Protein AF-C0E9U8-F1 (afdb_monomer_lite)

Sequence (43 aa):
NCHKLSSFSQTRSLIDEFIWFYNNERIQLKTKL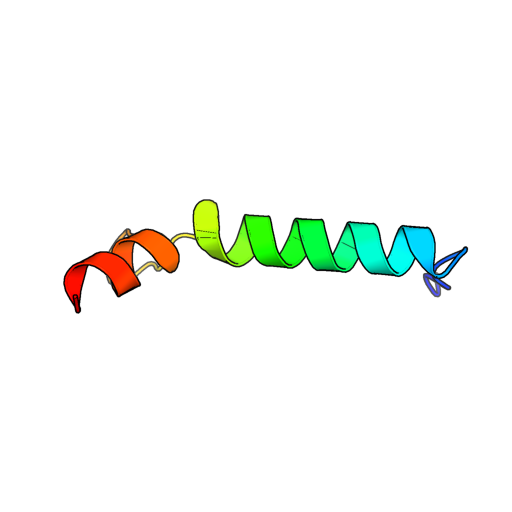TPLQKRRQLA

Structure (mmCIF, N/CA/C/O backbone):
data_AF-C0E9U8-F1
#
_entry.id   AF-C0E9U8-F1
#
loop_
_atom_site.group_PDB
_atom_site.id
_atom_site.type_symbol
_atom_site.label_atom_id
_atom_site.label_alt_id
_atom_site.label_comp_id
_atom_site.label_asym_id
_atom_site.label_entity_id
_atom_site.label_seq_id
_atom_site.pdbx_PDB_ins_code
_atom_site.Cartn_x
_atom_site.Cartn_y
_atom_site.Cartn_z
_atom_site.occupancy
_atom_site.B_iso_or_equiv
_atom_site.auth_seq_id
_atom_site.auth_comp_id
_atom_site.auth_asym_id
_atom_site.auth_atom_id
_atom_site.pdbx_PDB_model_num
ATOM 1 N N . ASN A 1 1 ? 16.285 -17.541 -12.089 1.00 48.50 1 ASN A N 1
ATOM 2 C CA . ASN A 1 1 ? 15.644 -16.457 -12.862 1.00 48.50 1 ASN A CA 1
ATOM 3 C C . ASN A 1 1 ? 15.862 -15.131 -12.164 1.00 48.50 1 ASN A C 1
ATOM 5 O O . ASN A 1 1 ? 15.157 -14.808 -11.221 1.00 48.50 1 ASN A O 1
ATOM 9 N N . CYS A 1 2 ? 16.911 -14.411 -12.563 1.00 52.97 2 CYS A N 1
ATOM 10 C CA . CYS A 1 2 ? 17.185 -13.072 -12.057 1.00 52.97 2 CYS A CA 1
ATOM 11 C C . CYS A 1 2 ? 16.234 -12.107 -12.774 1.00 52.97 2 CYS A C 1
ATOM 13 O O . CYS A 1 2 ? 16.371 -11.906 -13.981 1.00 52.97 2 CYS A O 1
ATOM 15 N N . HIS A 1 3 ? 15.245 -11.565 -12.063 1.00 59.19 3 HIS A N 1
ATOM 16 C CA . HIS A 1 3 ? 14.358 -10.526 -12.585 1.00 59.19 3 HIS A CA 1
ATOM 17 C C . HIS A 1 3 ? 15.144 -9.213 -12.692 1.00 59.19 3 HIS A C 1
ATOM 19 O O . HIS A 1 3 ? 15.001 -8.317 -11.864 1.00 59.19 3 HIS A O 1
ATOM 25 N N . LYS A 1 4 ? 16.023 -9.100 -13.696 1.00 63.03 4 LYS A N 1
ATOM 26 C CA . LYS A 1 4 ? 16.525 -7.789 -14.114 1.00 63.03 4 LYS A CA 1
ATOM 27 C C . LYS A 1 4 ? 15.316 -7.020 -14.627 1.00 63.03 4 LYS A C 1
ATOM 29 O O . LYS A 1 4 ? 14.774 -7.355 -15.675 1.00 63.03 4 LYS A O 1
ATOM 34 N N . LEU A 1 5 ? 14.871 -6.045 -13.843 1.00 65.25 5 LEU A N 1
ATOM 35 C CA . LEU A 1 5 ? 13.797 -5.141 -14.221 1.00 65.25 5 LEU A CA 1
ATOM 36 C C . LEU A 1 5 ? 14.211 -4.451 -15.522 1.00 65.25 5 LEU A C 1
ATOM 38 O O . LEU A 1 5 ? 15.236 -3.773 -15.580 1.00 65.25 5 LEU A O 1
ATOM 42 N N . SER A 1 6 ? 13.470 -4.735 -16.587 1.00 71.62 6 SER A N 1
ATOM 43 C CA . SER A 1 6 ? 13.887 -4.490 -17.970 1.00 71.62 6 SER A CA 1
ATOM 44 C C . SER A 1 6 ? 13.972 -2.999 -18.331 1.00 71.62 6 SER A C 1
ATOM 46 O O . SER A 1 6 ? 14.642 -2.654 -19.301 1.00 71.62 6 SER A O 1
ATOM 48 N N . SER A 1 7 ? 13.368 -2.102 -17.538 1.00 83.31 7 SER A N 1
ATOM 49 C CA . SER A 1 7 ? 13.553 -0.648 -17.630 1.00 83.31 7 SER A CA 1
ATOM 50 C C . SER A 1 7 ? 13.242 0.073 -16.309 1.00 83.31 7 SER A C 1
ATOM 52 O O . SER A 1 7 ? 12.489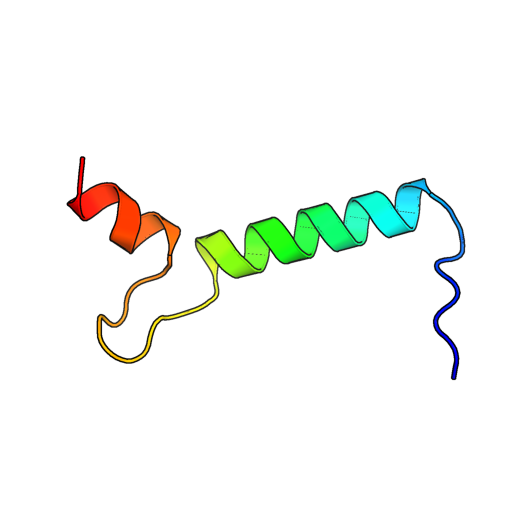 -0.428 -15.473 1.00 83.31 7 SER A O 1
ATOM 54 N N . PHE A 1 8 ? 13.765 1.295 -16.137 1.00 86.44 8 PHE A N 1
ATOM 55 C CA . PHE A 1 8 ? 13.446 2.156 -14.986 1.00 86.44 8 PHE A CA 1
ATOM 56 C C . PHE A 1 8 ? 11.935 2.393 -14.832 1.00 86.44 8 PHE A C 1
ATOM 58 O O . PHE A 1 8 ? 11.415 2.363 -13.719 1.00 86.44 8 PHE A O 1
ATOM 65 N N . SER A 1 9 ? 11.220 2.573 -15.948 1.00 88.88 9 SER A N 1
ATOM 66 C CA . SER A 1 9 ? 9.764 2.750 -15.933 1.00 88.88 9 SER A CA 1
ATOM 67 C C . SER A 1 9 ? 9.053 1.535 -15.345 1.00 88.88 9 SER A C 1
ATOM 69 O O . SER A 1 9 ? 8.137 1.699 -14.550 1.00 88.88 9 SER A O 1
ATOM 71 N N . GLN A 1 10 ? 9.481 0.323 -15.701 1.00 88.88 10 GLN A N 1
ATOM 72 C CA . GLN A 1 10 ? 8.874 -0.900 -15.173 1.00 88.88 10 GLN A CA 1
ATOM 73 C C . GLN A 1 10 ? 9.176 -1.077 -13.686 1.00 88.88 10 GLN A C 1
ATOM 75 O O . GLN A 1 10 ? 8.285 -1.429 -12.920 1.00 88.88 10 GLN A O 1
ATOM 80 N N . THR A 1 11 ? 10.406 -0.771 -13.257 1.00 91.56 11 THR A N 1
ATOM 81 C CA . THR A 1 11 ? 10.758 -0.741 -11.831 1.00 91.56 11 THR A CA 1
ATOM 82 C C . THR A 1 11 ? 9.859 0.214 -11.057 1.00 91.56 11 THR A C 1
ATOM 84 O O . THR A 1 11 ? 9.357 -0.140 -9.994 1.00 91.56 11 THR A O 1
ATOM 87 N N . ARG A 1 12 ? 9.627 1.414 -11.598 1.00 92.81 12 ARG A N 1
ATOM 88 C CA . ARG A 1 12 ? 8.762 2.414 -10.974 1.00 92.81 12 ARG A CA 1
ATOM 89 C C . ARG A 1 12 ? 7.325 1.914 -10.853 1.00 92.81 12 ARG A C 1
ATOM 91 O O . ARG A 1 12 ? 6.775 1.979 -9.761 1.00 92.81 12 ARG A O 1
ATOM 98 N N . SER A 1 13 ? 6.763 1.351 -11.924 1.00 94.12 13 SER A N 1
ATOM 99 C CA . SER A 1 13 ? 5.412 0.776 -11.906 1.00 94.12 13 SER A CA 1
ATOM 100 C C . SER A 1 13 ? 5.262 -0.317 -10.848 1.00 94.12 13 SER A C 1
ATOM 102 O O . SER A 1 13 ? 4.304 -0.291 -10.085 1.00 94.12 13 SER A O 1
ATOM 104 N N . LEU A 1 14 ? 6.236 -1.224 -10.731 1.00 94.75 14 LEU A N 1
ATOM 105 C CA . LEU A 1 14 ? 6.202 -2.287 -9.722 1.00 94.75 14 LEU A CA 1
ATOM 106 C C . LEU A 1 14 ? 6.261 -1.746 -8.289 1.00 94.75 14 LEU A C 1
ATOM 108 O O . LEU A 1 14 ? 5.582 -2.262 -7.403 1.00 94.75 14 LEU A O 1
ATOM 112 N N . ILE A 1 15 ? 7.069 -0.709 -8.048 1.00 95.94 15 ILE A N 1
ATOM 113 C CA . ILE A 1 15 ? 7.131 -0.050 -6.738 1.00 95.94 15 ILE A CA 1
ATOM 114 C C . ILE A 1 15 ? 5.790 0.623 -6.423 1.00 95.94 15 ILE A C 1
ATOM 116 O O . ILE A 1 15 ? 5.274 0.451 -5.318 1.00 95.94 15 ILE A O 1
ATOM 120 N N . ASP A 1 16 ? 5.212 1.344 -7.385 1.00 97.44 16 ASP A N 1
ATOM 121 C CA . ASP A 1 16 ? 3.927 2.031 -7.225 1.00 97.44 16 ASP A CA 1
ATOM 122 C C . ASP A 1 16 ? 2.795 1.024 -6.921 1.00 97.44 16 ASP A C 1
ATOM 124 O O . ASP A 1 16 ? 2.030 1.213 -5.969 1.00 97.44 16 ASP A O 1
ATOM 128 N N . GLU A 1 17 ? 2.741 -0.094 -7.653 1.00 98.06 17 GLU A N 1
ATOM 129 C CA . GLU A 1 17 ? 1.791 -1.190 -7.421 1.00 98.06 17 GLU A CA 1
ATOM 130 C C . GLU A 1 17 ? 1.966 -1.822 -6.036 1.00 98.06 17 GLU A C 1
ATOM 132 O O . GLU A 1 17 ? 0.988 -2.014 -5.307 1.00 98.06 17 GLU A O 1
ATOM 137 N N . PHE A 1 18 ? 3.209 -2.095 -5.628 1.00 97.50 18 PHE A N 1
ATOM 138 C CA . PHE A 1 18 ? 3.491 -2.660 -4.310 1.00 97.50 18 PHE A CA 1
ATOM 139 C C . PHE A 1 18 ? 3.068 -1.716 -3.179 1.00 97.50 18 PHE A C 1
ATOM 141 O O . PHE A 1 18 ? 2.463 -2.156 -2.198 1.00 97.50 18 PHE 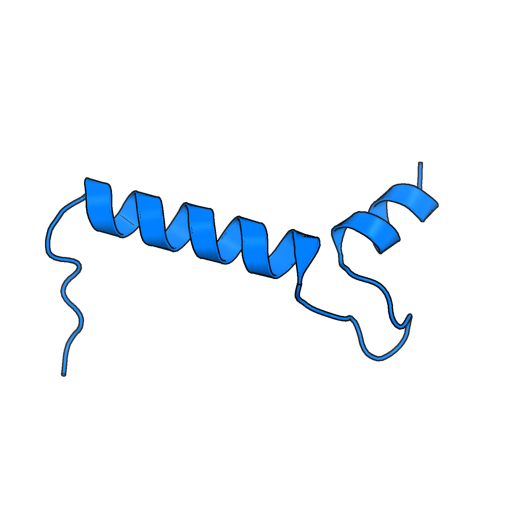A O 1
ATOM 148 N N . ILE A 1 19 ? 3.351 -0.416 -3.305 1.00 98.38 19 ILE A N 1
ATOM 149 C CA . ILE A 1 19 ? 2.944 0.593 -2.320 1.00 98.38 19 ILE A CA 1
ATOM 150 C C . ILE A 1 19 ? 1.418 0.650 -2.219 1.00 98.38 19 ILE A C 1
ATOM 152 O O . ILE A 1 19 ? 0.878 0.712 -1.108 1.00 98.38 19 ILE A O 1
ATOM 156 N N . TRP A 1 20 ? 0.713 0.626 -3.351 1.00 98.50 20 TRP A N 1
ATOM 157 C CA . TRP A 1 20 ? -0.746 0.637 -3.359 1.00 98.50 20 TRP A CA 1
ATOM 158 C C . TRP A 1 20 ? -1.320 -0.617 -2.690 1.00 98.50 20 TRP A C 1
ATOM 160 O O . TRP A 1 20 ? -2.140 -0.489 -1.775 1.00 98.50 20 TRP A O 1
ATOM 170 N N . PHE A 1 21 ? -0.826 -1.801 -3.062 1.00 98.50 21 PHE A N 1
ATOM 171 C CA . PHE A 1 21 ? -1.218 -3.080 -2.469 1.00 98.50 21 PHE A CA 1
ATOM 172 C C . PHE A 1 21 ? -0.978 -3.096 -0.955 1.00 98.50 21 PHE A C 1
ATOM 174 O O . PHE A 1 21 ? -1.869 -3.429 -0.172 1.00 98.50 21 PHE A O 1
ATOM 181 N N . TYR A 1 22 ? 0.212 -2.684 -0.513 1.00 98.06 22 TYR A N 1
ATOM 182 C CA . TYR A 1 22 ? 0.552 -2.667 0.906 1.00 98.06 22 TYR A CA 1
ATOM 183 C C . TYR A 1 22 ? -0.388 -1.755 1.699 1.00 98.06 22 TYR A C 1
ATOM 185 O O . TYR A 1 22 ? -0.803 -2.105 2.800 1.00 98.06 22 TYR A O 1
ATOM 193 N N . ASN A 1 23 ? -0.738 -0.590 1.154 1.00 98.06 23 ASN A N 1
ATOM 194 C CA . ASN A 1 23 ? -1.582 0.371 1.855 1.00 98.06 23 ASN A CA 1
ATOM 195 C C . ASN A 1 23 ? -3.065 -0.012 1.882 1.00 98.06 23 ASN A C 1
ATOM 197 O O . ASN A 1 23 ? -3.720 0.253 2.895 1.00 98.06 23 ASN A O 1
ATOM 201 N N . ASN A 1 24 ? -3.580 -0.595 0.797 1.00 98.00 24 ASN A N 1
ATOM 202 C CA . ASN A 1 24 ? -5.019 -0.765 0.584 1.00 98.00 24 ASN A CA 1
ATOM 203 C C . ASN A 1 24 ? -5.499 -2.211 0.679 1.00 98.00 24 ASN A C 1
ATOM 205 O O . ASN A 1 24 ? -6.613 -2.421 1.133 1.00 98.00 24 ASN A O 1
ATOM 209 N N . GLU A 1 25 ? -4.679 -3.194 0.319 1.00 97.81 25 GLU A N 1
ATOM 210 C CA . GLU A 1 25 ? -5.116 -4.594 0.204 1.00 97.81 25 GLU A CA 1
ATOM 211 C C . GLU A 1 25 ? -4.570 -5.471 1.333 1.00 97.81 25 GLU A C 1
ATOM 213 O O . GLU A 1 25 ? -5.212 -6.419 1.785 1.00 97.81 25 GLU A O 1
ATOM 218 N N . ARG A 1 26 ? -3.374 -5.163 1.847 1.00 96.56 26 ARG A N 1
ATOM 219 C CA . ARG A 1 26 ? -2.764 -5.965 2.912 1.00 96.56 26 ARG A CA 1
ATOM 220 C C . ARG A 1 26 ? -3.568 -5.856 4.211 1.00 96.56 26 ARG A C 1
ATOM 222 O O . ARG A 1 26 ? -3.565 -4.812 4.847 1.00 96.56 26 ARG A O 1
ATOM 229 N N . ILE A 1 27 ? -4.166 -6.947 4.687 1.00 97.31 27 ILE A N 1
ATOM 230 C CA . ILE A 1 27 ? -4.910 -6.966 5.959 1.00 97.31 27 ILE A CA 1
ATOM 231 C C . ILE A 1 27 ? -3.974 -7.272 7.138 1.00 97.31 27 ILE A C 1
ATOM 233 O O . ILE A 1 27 ? -3.231 -8.254 7.143 1.00 97.31 27 ILE A O 1
ATOM 237 N N . GLN A 1 28 ? -4.032 -6.456 8.191 1.00 95.50 28 GLN A N 1
ATOM 238 C CA . GLN A 1 28 ? -3.361 -6.734 9.460 1.00 95.50 28 GLN A CA 1
ATOM 239 C C . GLN A 1 28 ? -4.199 -7.708 10.300 1.00 95.50 28 GLN A C 1
ATOM 241 O O . GLN A 1 28 ? -5.307 -7.386 10.719 1.00 95.50 28 GLN A O 1
ATOM 246 N N . LEU A 1 29 ? -3.665 -8.892 10.615 1.00 95.69 29 LEU A N 1
ATOM 247 C CA . LEU A 1 29 ? -4.437 -9.966 11.264 1.00 95.69 29 LEU A CA 1
ATOM 248 C C . LEU A 1 29 ? -5.009 -9.608 12.642 1.00 95.69 29 LEU A C 1
ATOM 250 O O . LEU A 1 29 ? -6.092 -10.088 12.976 1.00 95.69 29 LEU A O 1
ATOM 254 N N . LYS A 1 30 ? -4.300 -8.779 13.420 1.00 95.81 30 LYS A N 1
ATOM 255 C CA . LYS A 1 30 ? -4.700 -8.376 14.778 1.00 95.81 30 LYS A CA 1
ATOM 256 C C . LYS A 1 30 ? -5.879 -7.401 14.777 1.00 95.81 30 LYS A C 1
ATOM 258 O O . LYS A 1 30 ? -6.734 -7.484 15.645 1.00 95.81 30 LYS A O 1
ATOM 263 N N . THR A 1 31 ? -5.903 -6.468 13.831 1.00 95.56 31 THR A N 1
ATOM 264 C CA . THR A 1 31 ? -6.905 -5.390 13.770 1.00 95.56 31 THR A CA 1
ATOM 265 C C . THR A 1 31 ? -7.978 -5.643 12.722 1.00 95.56 31 THR A C 1
ATOM 267 O O . THR A 1 31 ? -9.006 -4.983 12.761 1.00 95.56 31 THR A O 1
ATOM 270 N N . LYS A 1 32 ? -7.741 -6.584 11.799 1.00 96.69 32 LYS A N 1
ATOM 271 C CA . LYS A 1 32 ? -8.572 -6.857 10.616 1.00 96.69 32 LYS A CA 1
ATOM 272 C C . LYS A 1 32 ? -8.745 -5.639 9.701 1.00 96.69 32 LYS A C 1
ATOM 274 O O . LYS A 1 32 ? -9.722 -5.550 8.972 1.00 96.69 32 LYS A O 1
ATOM 279 N N . LEU A 1 33 ? -7.780 -4.720 9.724 1.00 97.62 33 LEU A N 1
ATOM 280 C CA . LEU A 1 33 ? -7.784 -3.494 8.927 1.00 97.62 33 LEU A CA 1
ATOM 281 C C . LEU A 1 33 ? -6.596 -3.454 7.978 1.00 97.62 33 LEU A C 1
ATOM 283 O O . LEU A 1 33 ? -5.546 -4.045 8.244 1.00 97.62 33 LEU A O 1
ATOM 287 N N . THR A 1 34 ? -6.747 -2.688 6.908 1.00 98.25 34 THR A N 1
ATOM 288 C CA . THR A 1 34 ? -5.639 -2.316 6.030 1.00 98.25 34 THR A CA 1
ATOM 289 C C . THR A 1 34 ? -4.766 -1.253 6.711 1.00 98.25 34 THR A C 1
ATOM 291 O O . THR A 1 34 ? -5.254 -0.514 7.578 1.00 98.25 34 THR A O 1
ATOM 294 N N . PRO A 1 35 ? -3.471 -1.119 6.363 1.00 97.62 35 PRO A N 1
ATOM 295 C CA . PRO A 1 35 ? -2.607 -0.092 6.934 1.00 97.62 35 PRO A CA 1
ATOM 296 C C . PRO A 1 35 ? -3.163 1.324 6.801 1.00 97.62 35 PRO A C 1
ATOM 298 O O . PRO A 1 35 ? -3.026 2.123 7.730 1.00 97.62 35 PRO A O 1
ATOM 301 N N . LEU A 1 36 ? -3.807 1.652 5.676 1.00 97.44 36 LEU A N 1
ATOM 302 C CA . LEU A 1 36 ? -4.424 2.963 5.500 1.00 97.44 36 LEU A CA 1
ATOM 303 C C . LEU A 1 36 ? -5.622 3.164 6.439 1.00 97.44 36 LEU A C 1
ATOM 305 O O . LEU A 1 36 ? -5.702 4.197 7.104 1.00 97.44 36 LEU A O 1
ATOM 309 N N . GLN A 1 37 ? -6.515 2.176 6.550 1.00 97.50 37 GLN A N 1
ATOM 310 C CA . GLN A 1 37 ? -7.631 2.222 7.502 1.00 97.50 37 GLN A CA 1
ATOM 311 C C . GLN A 1 37 ? -7.131 2.368 8.939 1.00 97.50 37 GLN A C 1
ATOM 313 O O . GLN A 1 37 ? -7.672 3.168 9.698 1.00 97.50 37 GLN A O 1
ATOM 318 N N . LYS A 1 38 ? -6.064 1.648 9.307 1.00 96.44 38 LYS A N 1
ATOM 319 C CA . LYS A 1 38 ? -5.489 1.732 10.650 1.00 96.44 38 LYS A CA 1
ATOM 320 C C . LYS A 1 38 ? -4.941 3.126 10.960 1.00 96.44 38 LYS A C 1
ATOM 322 O O . LYS A 1 38 ? -5.174 3.623 12.056 1.00 96.44 38 LYS A O 1
ATOM 327 N N . ARG A 1 39 ? -4.254 3.770 10.007 1.00 95.62 39 ARG A N 1
ATOM 328 C CA . ARG A 1 39 ? -3.745 5.146 10.166 1.00 95.62 39 ARG A CA 1
ATOM 329 C C . ARG A 1 39 ? -4.863 6.170 10.345 1.00 95.62 39 ARG A C 1
ATOM 331 O O . ARG A 1 39 ? -4.716 7.067 11.161 1.00 95.62 39 ARG A O 1
ATOM 338 N N . ARG A 1 40 ? -5.991 6.004 9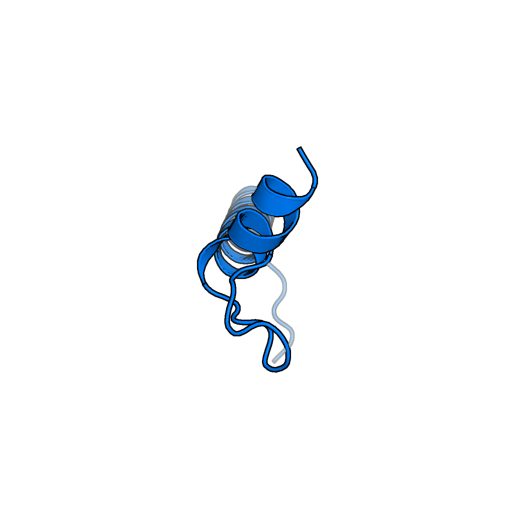.647 1.00 95.75 40 ARG A N 1
ATOM 339 C CA . ARG A 1 40 ? -7.163 6.886 9.792 1.00 95.75 40 ARG A CA 1
ATOM 340 C C . ARG A 1 40 ? -7.801 6.845 11.185 1.00 95.75 40 ARG A C 1
ATOM 342 O O . ARG A 1 40 ? -8.513 7.771 11.524 1.00 95.75 40 ARG A O 1
ATOM 349 N N . GLN A 1 41 ? -7.548 5.807 11.986 1.00 93.88 41 GLN A N 1
ATO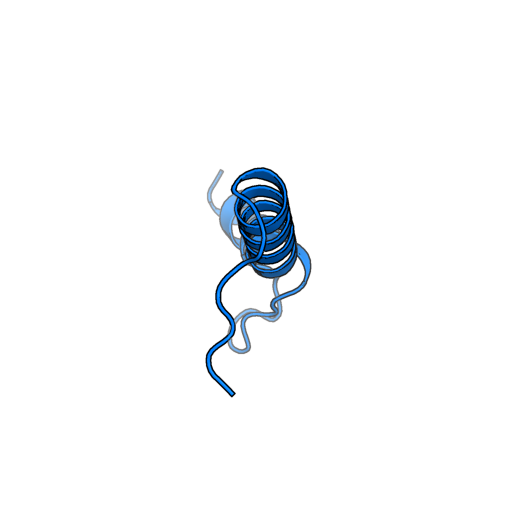M 350 C CA . GLN A 1 41 ? -8.012 5.743 13.380 1.00 93.88 41 GLN A CA 1
ATOM 351 C C . GLN A 1 41 ? -7.147 6.555 14.354 1.00 93.88 41 GLN A C 1
ATOM 353 O O . GLN A 1 41 ? -7.533 6.715 15.505 1.00 93.88 41 GLN A O 1
ATOM 358 N N . LEU A 1 42 ? -5.947 6.963 13.933 1.00 83.69 42 LEU A N 1
ATOM 359 C CA . LEU A 1 42 ? -5.003 7.730 14.751 1.00 83.69 42 LEU A CA 1
ATOM 360 C C . LEU A 1 42 ? -5.085 9.242 14.476 1.00 83.69 42 LEU A C 1
ATOM 362 O O . LEU A 1 42 ? -4.305 9.987 15.062 1.00 83.69 42 LEU A O 1
ATOM 366 N N . ALA A 1 43 ? -5.953 9.657 13.549 1.00 64.44 43 ALA A N 1
ATOM 367 C CA . ALA A 1 43 ? -6.141 11.037 13.113 1.00 64.44 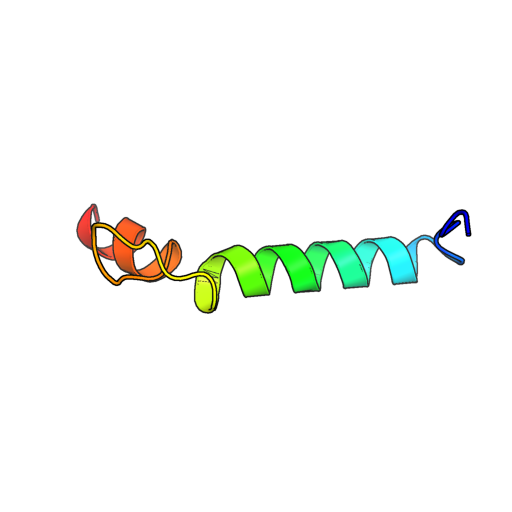43 ALA A CA 1
ATOM 368 C C . ALA A 1 43 ? -7.342 11.683 13.809 1.00 64.44 43 ALA A C 1
ATOM 370 O O . ALA A 1 43 ? -8.286 10.934 14.153 1.00 64.44 43 ALA A O 1
#

Organism: NCBI:txid537013

Radius of gyration: 14.38 Å; chains: 1; bounding box: 26×28×33 Å

pLDDT: mean 89.51, std 13.54, range [48.5, 98.5]

InterPro domains:
  IPR001584 Integrase, catalytic core [PF13333] (5-41)

Foldseek 3Di:
DPCPPPDPVSVVVVVVVVVCCQQQPDADPVVRDGNVVVVVVVD

Secondary structure (DSSP, 8-state):
-----S-HHHHHHHHHHHHHHHHHT--BTTTTB-HHHHHHTT-